Protein AF-A0A496NE53-F1 (afdb_monomer_lite)

Structure (mmCIF, N/CA/C/O backbone):
data_AF-A0A496NE53-F1
#
_entry.id   AF-A0A496NE53-F1
#
loop_
_atom_site.group_PDB
_atom_site.id
_atom_site.type_symbol
_atom_site.label_atom_id
_atom_site.label_alt_id
_atom_site.label_comp_id
_atom_site.label_asym_id
_atom_site.label_entity_id
_atom_site.label_seq_id
_atom_site.pdbx_PDB_ins_code
_atom_site.Cartn_x
_atom_site.Cartn_y
_atom_site.Cartn_z
_atom_site.occupancy
_atom_site.B_iso_or_equiv
_atom_site.auth_seq_id
_atom_site.auth_comp_id
_atom_site.auth_asym_id
_atom_site.auth_atom_id
_atom_site.pdbx_PDB_model_num
ATOM 1 N N . GLU A 1 1 ? 15.925 -16.034 -32.836 1.00 60.81 1 GLU A N 1
ATOM 2 C CA . GLU A 1 1 ? 16.338 -14.848 -32.067 1.00 60.81 1 GLU A CA 1
ATOM 3 C C . GLU A 1 1 ? 17.174 -15.295 -30.880 1.00 60.81 1 GLU A C 1
ATOM 5 O O . GLU A 1 1 ? 16.808 -16.274 -30.234 1.00 60.81 1 GLU A O 1
ATOM 10 N N . LYS A 1 2 ? 18.336 -14.677 -30.650 1.00 84.56 2 LYS A N 1
ATOM 11 C CA . LYS A 1 2 ? 19.261 -15.064 -29.568 1.00 84.56 2 LYS A CA 1
ATOM 12 C C . LYS A 1 2 ? 19.324 -13.949 -28.531 1.00 84.56 2 LYS A C 1
ATOM 14 O O . LYS A 1 2 ? 19.999 -12.960 -28.775 1.00 84.56 2 LYS A O 1
ATOM 19 N N . PHE A 1 3 ? 18.663 -14.107 -27.387 1.00 90.81 3 PHE A N 1
ATOM 20 C CA . PHE A 1 3 ? 18.744 -13.172 -26.257 1.00 90.81 3 PHE A CA 1
ATOM 21 C C . PHE A 1 3 ? 19.387 -13.849 -25.036 1.00 90.81 3 PHE A C 1
ATOM 23 O O . PHE A 1 3 ? 19.420 -15.077 -24.952 1.00 90.81 3 PHE A O 1
ATOM 30 N N . ASP A 1 4 ? 19.911 -13.050 -24.110 1.00 91.31 4 ASP A N 1
ATOM 31 C CA . ASP A 1 4 ? 20.473 -13.511 -22.838 1.00 91.31 4 ASP A CA 1
ATOM 32 C C . ASP A 1 4 ? 19.501 -13.193 -21.697 1.00 91.31 4 ASP A C 1
ATOM 34 O O . ASP A 1 4 ? 19.106 -12.040 -21.512 1.00 91.31 4 ASP A O 1
ATOM 38 N N . GLY A 1 5 ? 19.064 -14.219 -20.970 1.00 91.56 5 GLY A N 1
ATOM 39 C CA . GLY A 1 5 ? 18.059 -14.112 -19.918 1.00 91.56 5 GLY A CA 1
ATOM 40 C C . GLY A 1 5 ? 18.635 -14.462 -18.554 1.00 91.56 5 GLY A C 1
ATOM 41 O O . GLY A 1 5 ? 19.062 -15.591 -18.326 1.00 91.56 5 GLY A O 1
ATOM 42 N N . GLY A 1 6 ? 18.591 -13.509 -17.628 1.00 91.12 6 GLY A N 1
ATOM 43 C CA . GLY A 1 6 ? 18.941 -13.718 -16.231 1.00 91.12 6 GLY A CA 1
ATOM 44 C C . GLY A 1 6 ? 18.007 -14.718 -15.549 1.00 91.12 6 GLY A C 1
ATOM 45 O O . GLY A 1 6 ? 16.859 -14.927 -15.953 1.00 91.12 6 GLY A O 1
ATOM 46 N N . ALA A 1 7 ? 18.498 -15.337 -14.477 1.00 94.00 7 ALA A N 1
ATOM 47 C CA . ALA A 1 7 ? 17.748 -16.342 -13.735 1.00 94.00 7 ALA A CA 1
ATOM 48 C C . ALA A 1 7 ? 16.380 -15.802 -13.272 1.00 94.00 7 ALA A C 1
ATOM 50 O O . ALA A 1 7 ? 16.274 -14.697 -12.739 1.00 94.00 7 ALA A O 1
ATOM 51 N N . GLY A 1 8 ? 15.322 -16.587 -13.485 1.00 91.75 8 GLY A N 1
ATOM 52 C CA . GLY A 1 8 ? 13.966 -16.234 -13.054 1.00 91.75 8 GLY A CA 1
ATOM 53 C C . GLY A 1 8 ? 13.254 -15.173 -13.902 1.00 91.75 8 GLY A C 1
ATOM 54 O O . GLY A 1 8 ? 12.142 -14.782 -13.545 1.00 91.75 8 GLY A O 1
ATOM 55 N N . ALA A 1 9 ? 13.838 -14.719 -15.017 1.00 95.44 9 ALA A N 1
ATOM 56 C CA . ALA A 1 9 ? 13.152 -13.839 -15.960 1.00 95.44 9 ALA A CA 1
ATOM 57 C C . ALA A 1 9 ? 11.875 -14.495 -16.528 1.00 95.44 9 ALA A C 1
ATOM 59 O O . ALA A 1 9 ? 11.852 -15.687 -16.841 1.00 95.44 9 ALA A O 1
ATOM 60 N N . LYS A 1 10 ? 10.803 -13.710 -16.671 1.00 94.12 10 LYS A N 1
ATOM 61 C CA . LYS A 1 10 ? 9.506 -14.134 -17.219 1.00 94.12 10 LYS A CA 1
ATOM 62 C C . LYS A 1 10 ? 9.133 -13.234 -18.394 1.00 94.12 10 LYS A C 1
ATOM 64 O O . LYS A 1 10 ? 9.026 -12.021 -18.238 1.00 94.12 10 LYS A O 1
ATOM 69 N N . ILE A 1 11 ? 8.906 -13.831 -19.559 1.00 93.50 11 ILE A N 1
ATOM 70 C CA . ILE A 1 11 ? 8.445 -13.133 -20.764 1.00 93.50 11 ILE A CA 1
ATOM 71 C C . ILE A 1 11 ? 6.976 -13.497 -20.954 1.00 93.50 11 ILE A C 1
ATOM 73 O O . ILE A 1 11 ? 6.646 -14.671 -21.115 1.00 93.50 11 ILE A O 1
ATOM 77 N N . LEU A 1 12 ? 6.092 -12.506 -20.857 1.00 93.50 12 LEU A N 1
ATOM 78 C CA . LEU A 1 12 ? 4.645 -12.698 -20.859 1.00 93.50 12 LEU A CA 1
ATOM 79 C C . LEU A 1 12 ? 4.033 -12.039 -22.097 1.00 93.50 12 LEU A C 1
ATOM 81 O O . LEU A 1 12 ? 3.737 -10.847 -22.087 1.00 93.50 12 LEU A O 1
ATOM 85 N N . GLY A 1 13 ? 3.827 -12.824 -23.154 1.00 90.56 13 GLY A N 1
ATOM 86 C CA . GLY A 1 13 ? 3.164 -12.381 -24.380 1.00 90.56 13 GLY A CA 1
ATOM 87 C C . GLY A 1 13 ? 3.657 -13.118 -25.623 1.00 90.56 13 GLY A C 1
ATOM 88 O O . GLY A 1 13 ? 4.633 -13.860 -25.570 1.00 90.56 13 GLY A O 1
ATOM 89 N N . GLY A 1 14 ? 2.964 -12.910 -26.743 1.00 91.38 14 GLY A N 1
ATOM 90 C CA . GLY A 1 14 ? 3.338 -13.426 -28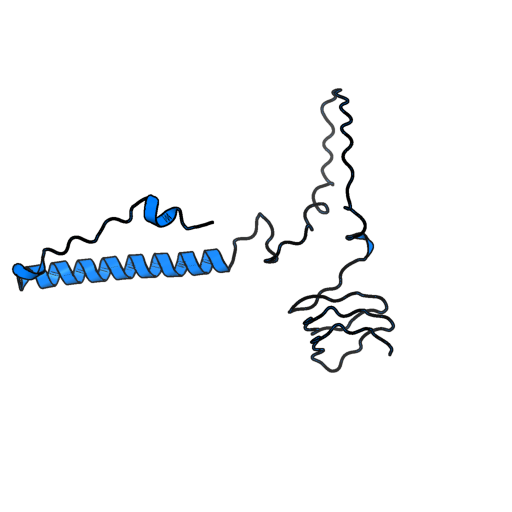.064 1.00 91.38 14 GLY A CA 1
ATOM 91 C C . GLY A 1 14 ? 4.077 -12.389 -28.908 1.00 91.38 14 GLY A C 1
ATOM 92 O O . GLY A 1 14 ? 3.718 -12.192 -30.062 1.00 91.38 14 GLY A O 1
ATOM 93 N N . PHE A 1 15 ? 5.031 -11.672 -28.314 1.00 93.06 15 PHE A N 1
ATOM 94 C CA . PHE A 1 15 ? 5.830 -10.655 -28.996 1.00 93.06 15 PHE A CA 1
ATOM 95 C C . PHE A 1 15 ? 7.295 -11.072 -29.124 1.00 93.06 15 PHE A C 1
ATOM 97 O O . PHE A 1 15 ? 7.774 -11.963 -28.422 1.00 93.06 15 PHE A O 1
ATOM 104 N N . THR A 1 16 ? 8.010 -10.376 -30.002 1.00 91.50 16 THR A N 1
ATOM 105 C CA . THR A 1 16 ? 9.420 -10.622 -30.293 1.00 91.50 16 THR A CA 1
ATOM 106 C C . THR A 1 16 ? 10.349 -10.006 -29.245 1.00 91.50 16 THR A C 1
ATOM 108 O O . THR A 1 16 ? 10.156 -8.876 -28.780 1.00 91.50 16 THR A O 1
ATOM 111 N N . VAL A 1 17 ? 11.405 -10.753 -28.909 1.00 93.81 17 VAL A N 1
ATOM 112 C CA . VAL A 1 17 ? 12.567 -10.251 -28.171 1.00 93.81 17 VAL A CA 1
ATOM 113 C C . VAL A 1 17 ? 13.726 -10.136 -29.153 1.00 93.81 17 VAL A C 1
ATOM 115 O O . VAL A 1 17 ? 14.190 -11.136 -29.693 1.00 93.81 17 VAL A O 1
ATOM 118 N N . GLY A 1 18 ? 14.180 -8.907 -29.388 1.00 93.69 18 GLY A N 1
ATOM 119 C CA . GLY A 1 18 ? 15.211 -8.614 -30.372 1.00 93.69 18 GLY A CA 1
ATOM 120 C C . GLY A 1 18 ? 16.534 -9.330 -30.105 1.00 93.69 18 GLY A C 1
ATOM 121 O O . GLY A 1 18 ? 16.893 -9.652 -28.968 1.00 93.69 18 GLY A O 1
ATOM 122 N N . ASP A 1 19 ? 17.290 -9.546 -31.179 1.00 94.44 19 ASP A N 1
ATOM 123 C CA . ASP A 1 19 ? 18.574 -10.231 -31.104 1.00 94.44 19 ASP A CA 1
ATOM 124 C C . ASP A 1 19 ? 19.557 -9.521 -30.170 1.00 94.44 19 ASP A C 1
ATOM 126 O O . ASP A 1 19 ? 19.674 -8.294 -30.131 1.00 94.44 19 ASP A O 1
ATOM 130 N N . TYR A 1 20 ? 20.282 -10.329 -29.404 1.00 92.50 20 TYR A N 1
ATOM 131 C CA . TYR A 1 20 ? 21.262 -9.924 -28.403 1.00 92.50 20 TYR A CA 1
ATOM 132 C C . TYR A 1 20 ? 20.707 -9.005 -27.307 1.00 92.50 20 TYR A C 1
ATOM 134 O O . TYR A 1 20 ? 21.481 -8.317 -26.635 1.00 92.50 20 TYR A O 1
ATOM 142 N N . ALA A 1 21 ? 19.386 -8.987 -27.104 1.00 94.00 21 ALA A N 1
ATOM 143 C CA . ALA A 1 21 ? 18.791 -8.348 -25.942 1.00 94.00 21 ALA A CA 1
ATOM 144 C C . ALA A 1 21 ? 19.228 -9.052 -24.646 1.00 94.00 21 ALA A C 1
ATOM 146 O O . ALA A 1 21 ? 19.480 -10.259 -24.625 1.00 94.00 21 ALA A O 1
ATOM 147 N N . LYS A 1 22 ? 19.306 -8.288 -23.556 1.00 94.06 22 LYS A N 1
ATOM 148 C CA . LYS A 1 22 ? 19.641 -8.770 -22.213 1.00 94.06 22 LYS A CA 1
ATOM 149 C C . LYS A 1 22 ? 18.453 -8.576 -21.289 1.00 94.06 22 LYS A C 1
ATOM 151 O O . LYS A 1 22 ? 17.967 -7.462 -21.136 1.00 94.06 22 LYS A O 1
ATOM 156 N N . ILE A 1 23 ? 17.997 -9.631 -20.639 1.00 94.69 23 ILE A N 1
ATOM 157 C CA . ILE A 1 23 ? 16.899 -9.578 -19.676 1.00 94.69 23 ILE A CA 1
ATOM 158 C C . ILE A 1 23 ? 17.481 -9.827 -18.287 1.00 94.69 23 ILE A C 1
ATOM 160 O O . ILE A 1 23 ? 18.165 -10.820 -18.072 1.00 94.69 23 ILE A O 1
ATOM 164 N N . GLY A 1 24 ? 17.247 -8.925 -17.341 1.00 95.00 24 GLY A N 1
ATOM 165 C CA . GLY A 1 24 ? 17.737 -9.058 -15.972 1.00 95.00 24 GLY A CA 1
ATOM 166 C C . GLY A 1 24 ? 17.069 -10.202 -15.211 1.00 95.00 24 GLY A C 1
ATOM 167 O O . GLY A 1 24 ? 15.964 -10.639 -15.540 1.00 95.00 24 GLY A O 1
ATOM 168 N N . SER A 1 25 ? 17.726 -10.664 -14.149 1.00 95.50 25 SER A N 1
ATOM 169 C CA . SER A 1 25 ? 17.168 -11.674 -13.247 1.00 95.50 25 SER A CA 1
ATOM 170 C C . SER A 1 25 ? 15.839 -11.207 -12.646 1.00 95.50 25 SER A C 1
ATOM 172 O O . SER A 1 25 ? 15.697 -10.042 -12.273 1.00 95.50 25 SER A O 1
ATOM 174 N N . ASN A 1 26 ? 14.863 -12.115 -12.557 1.00 93.25 26 ASN A N 1
ATOM 175 C CA . ASN A 1 26 ? 13.492 -11.844 -12.099 1.00 93.25 26 ASN A CA 1
ATOM 176 C C . ASN A 1 26 ? 12.749 -10.716 -12.847 1.00 93.25 26 ASN A C 1
ATOM 178 O O . ASN A 1 26 ? 11.719 -10.237 -12.368 1.00 93.25 26 ASN A O 1
ATOM 182 N N . ALA A 1 27 ? 13.232 -10.281 -14.016 1.00 94.75 27 ALA A N 1
ATOM 183 C CA . ALA A 1 27 ? 12.517 -9.294 -14.814 1.00 94.75 27 ALA A CA 1
ATOM 184 C C . ALA A 1 27 ? 11.234 -9.899 -15.401 1.00 94.75 27 ALA A C 1
ATOM 186 O O . ALA A 1 27 ? 11.220 -11.053 -15.831 1.00 94.75 27 ALA A O 1
ATOM 187 N N . VAL A 1 28 ? 10.164 -9.107 -15.451 1.00 96.25 28 VAL A N 1
ATOM 188 C CA . VAL A 1 28 ? 8.892 -9.488 -16.073 1.00 96.25 28 VAL A CA 1
ATOM 189 C C . VAL A 1 28 ? 8.662 -8.592 -17.282 1.00 96.25 28 VAL A C 1
ATOM 191 O O . VAL A 1 28 ? 8.365 -7.402 -17.161 1.00 96.25 28 VAL A O 1
ATOM 194 N N . VAL A 1 29 ? 8.852 -9.167 -18.465 1.00 94.75 29 VAL A N 1
ATOM 195 C CA . VAL A 1 29 ? 8.761 -8.473 -19.751 1.00 94.75 29 VAL A CA 1
ATOM 196 C C . VAL A 1 29 ? 7.345 -8.628 -20.291 1.00 94.75 29 VAL A C 1
ATOM 198 O O . VAL A 1 29 ? 6.878 -9.746 -20.498 1.00 94.75 29 VAL A O 1
ATOM 201 N N . VAL A 1 30 ? 6.672 -7.500 -20.520 1.00 94.94 30 VAL A N 1
ATOM 202 C CA . VAL A 1 30 ? 5.269 -7.429 -20.981 1.00 94.94 30 VAL A CA 1
ATOM 203 C C . VAL A 1 30 ? 5.108 -6.647 -22.292 1.00 94.94 30 VAL A C 1
ATOM 205 O O . VAL A 1 30 ? 3.990 -6.342 -22.698 1.00 94.94 30 VAL A O 1
ATOM 208 N N . LYS A 1 31 ? 6.220 -6.264 -22.934 1.00 91.88 31 LYS A N 1
ATOM 209 C CA . LYS A 1 31 ? 6.269 -5.506 -24.194 1.00 91.88 31 LYS A CA 1
ATOM 210 C C . LYS A 1 31 ? 7.453 -5.957 -25.044 1.00 91.88 31 LYS A C 1
ATOM 212 O O . LYS A 1 31 ? 8.409 -6.513 -24.504 1.00 91.88 31 LYS A O 1
ATOM 217 N N . GLU A 1 32 ? 7.388 -5.660 -26.340 1.00 93.81 32 GLU A N 1
ATOM 218 C CA . GLU A 1 32 ? 8.460 -5.957 -27.295 1.00 93.81 32 GLU A CA 1
ATOM 219 C C . GLU A 1 32 ? 9.803 -5.373 -26.844 1.00 93.81 32 GLU A C 1
ATOM 221 O O . GLU A 1 32 ? 9.865 -4.278 -26.274 1.00 93.81 32 GLU A O 1
ATOM 226 N N . VAL A 1 33 ? 10.881 -6.106 -27.119 1.00 93.62 33 VAL A N 1
ATOM 227 C CA . VAL A 1 33 ? 12.242 -5.721 -26.731 1.00 93.62 33 VAL A CA 1
ATOM 228 C C . VAL A 1 33 ? 13.057 -5.465 -27.989 1.00 93.62 33 VAL A C 1
ATOM 230 O O . VAL A 1 33 ? 13.163 -6.338 -28.846 1.00 93.62 33 VAL A O 1
ATOM 233 N N . ALA A 1 34 ? 13.652 -4.280 -28.102 1.00 92.56 34 ALA A N 1
ATOM 234 C CA . ALA A 1 34 ? 14.510 -3.950 -29.235 1.00 92.56 34 ALA A CA 1
ATOM 235 C C . ALA A 1 34 ? 15.817 -4.777 -29.221 1.00 92.56 34 ALA A C 1
ATOM 237 O O . ALA A 1 34 ? 16.297 -5.149 -28.144 1.00 92.56 34 ALA A O 1
ATOM 238 N N . PRO A 1 35 ? 16.439 -5.038 -30.387 1.00 94.00 35 PRO A N 1
ATOM 239 C CA . PRO A 1 35 ? 17.756 -5.668 -30.445 1.00 94.00 35 PRO A CA 1
ATOM 240 C C . PRO A 1 35 ? 18.787 -4.903 -29.607 1.00 94.00 35 PRO A C 1
ATOM 242 O O . PRO A 1 35 ? 18.766 -3.674 -29.560 1.00 94.00 35 PRO A O 1
ATOM 245 N N . HIS A 1 36 ? 19.690 -5.627 -28.944 1.00 92.25 36 HIS A N 1
ATOM 246 C CA . HIS A 1 36 ? 20.722 -5.081 -28.046 1.00 92.25 36 HIS A CA 1
ATOM 247 C C . HIS A 1 36 ? 20.217 -4.283 -26.823 1.00 92.25 36 HIS A C 1
ATOM 249 O O . HIS A 1 36 ? 21.033 -3.731 -26.078 1.00 92.25 36 HIS A O 1
ATOM 255 N N . ALA A 1 37 ? 18.905 -4.224 -26.575 1.00 92.19 37 ALA A N 1
ATOM 256 C CA . ALA A 1 37 ? 18.342 -3.565 -25.399 1.00 92.19 37 ALA A CA 1
ATOM 257 C C . ALA A 1 37 ? 18.597 -4.375 -24.119 1.00 92.19 37 ALA A C 1
ATOM 259 O O . ALA A 1 37 ? 18.743 -5.596 -24.160 1.00 92.19 37 ALA A O 1
ATOM 260 N N . THR A 1 38 ? 18.621 -3.704 -22.965 1.00 93.56 38 THR A N 1
ATOM 261 C CA . THR A 1 38 ? 18.665 -4.370 -21.654 1.00 93.56 38 THR A CA 1
ATOM 262 C C . THR A 1 38 ? 17.394 -4.069 -20.868 1.00 93.56 38 THR A C 1
ATOM 264 O O . THR A 1 38 ? 17.060 -2.903 -20.702 1.00 93.56 38 THR A O 1
ATOM 267 N N . MET A 1 39 ? 16.692 -5.096 -20.386 1.00 93.00 39 MET A N 1
ATOM 268 C CA . MET A 1 39 ? 15.392 -5.000 -19.712 1.00 93.00 39 MET A CA 1
ATOM 269 C C . MET A 1 39 ? 15.492 -5.463 -18.257 1.00 93.00 39 MET A C 1
ATOM 271 O O . MET A 1 39 ? 15.944 -6.577 -18.013 1.00 93.00 39 MET A O 1
ATOM 275 N N . VAL A 1 40 ? 15.029 -4.669 -17.286 1.00 93.69 40 VAL A N 1
ATOM 276 C CA . VAL A 1 40 ? 15.075 -5.028 -15.848 1.00 93.69 40 VAL A CA 1
ATOM 277 C C . VAL A 1 40 ? 13.789 -4.644 -15.099 1.00 93.69 40 VAL A C 1
ATOM 279 O O . VAL A 1 40 ? 13.147 -3.658 -15.454 1.00 93.69 40 VAL A O 1
ATOM 282 N N . GLY A 1 41 ? 13.425 -5.402 -14.051 1.00 89.75 41 GLY A N 1
ATOM 283 C CA . GLY A 1 41 ? 12.308 -5.109 -13.129 1.00 89.75 41 GLY A CA 1
ATOM 284 C C . GLY A 1 41 ? 10.987 -5.863 -13.389 1.00 89.75 41 GLY A C 1
ATOM 285 O O . GLY A 1 41 ? 10.822 -6.515 -14.416 1.00 89.75 41 GLY A O 1
ATOM 286 N N . LEU A 1 42 ? 10.030 -5.762 -12.451 1.00 82.19 42 LEU A N 1
ATOM 287 C CA . LEU A 1 42 ? 8.702 -6.426 -12.478 1.00 82.19 42 LEU A CA 1
ATOM 288 C C . LEU A 1 42 ? 7.731 -5.886 -13.550 1.00 82.19 42 LEU A C 1
ATOM 290 O O . LEU A 1 42 ? 6.715 -6.502 -13.847 1.00 82.19 42 LEU A O 1
ATOM 294 N N . ALA A 1 43 ? 8.030 -4.725 -14.122 1.00 85.31 43 ALA A N 1
ATOM 295 C CA . ALA A 1 43 ? 7.405 -4.212 -15.335 1.00 85.31 43 ALA A CA 1
ATOM 296 C C . ALA A 1 43 ? 8.551 -3.718 -16.208 1.00 85.31 43 ALA A C 1
ATOM 298 O O . ALA A 1 43 ? 8.884 -2.532 -16.176 1.00 85.31 43 ALA A O 1
ATOM 299 N N . ALA A 1 44 ? 9.235 -4.666 -16.850 1.00 87.25 44 ALA A N 1
ATOM 300 C CA . ALA A 1 44 ? 10.594 -4.453 -17.310 1.00 87.25 44 ALA A CA 1
ATOM 301 C C . ALA A 1 44 ? 10.705 -3.240 -18.244 1.00 87.25 44 ALA A C 1
ATOM 303 O O . ALA A 1 44 ? 9.889 -3.063 -19.153 1.00 87.25 44 ALA A O 1
ATOM 304 N N . ARG A 1 45 ? 11.722 -2.404 -18.014 1.00 87.62 45 ARG A N 1
ATOM 305 C CA . ARG A 1 45 ? 12.007 -1.197 -18.806 1.00 87.62 45 ARG A CA 1
ATOM 306 C C . ARG A 1 45 ? 13.394 -1.288 -19.422 1.00 87.62 45 ARG A C 1
ATOM 308 O O . ARG A 1 45 ? 14.287 -1.883 -18.817 1.00 87.62 45 ARG A O 1
ATOM 315 N N . THR A 1 46 ? 13.556 -0.684 -20.595 1.00 89.00 46 THR A N 1
ATOM 316 C CA . THR A 1 46 ? 14.853 -0.575 -21.264 1.00 89.00 46 THR A CA 1
ATOM 317 C C . THR A 1 46 ? 15.771 0.351 -20.477 1.00 89.00 46 THR A C 1
ATOM 319 O O . THR A 1 46 ? 15.362 1.459 -20.136 1.00 89.00 46 THR A O 1
ATOM 322 N N . ILE A 1 47 ? 17.005 -0.079 -20.223 1.00 85.06 47 ILE A N 1
ATOM 323 C CA . ILE A 1 47 ? 18.074 0.772 -19.693 1.00 85.06 47 ILE A CA 1
ATOM 324 C C . ILE A 1 47 ? 19.090 1.088 -20.794 1.00 85.06 47 ILE A C 1
ATOM 326 O O . ILE A 1 47 ? 19.516 0.199 -21.538 1.00 85.06 47 ILE A O 1
ATOM 330 N N . ASP A 1 48 ? 19.498 2.352 -20.885 1.00 79.38 48 ASP A N 1
ATOM 331 C CA . ASP A 1 48 ? 20.558 2.776 -21.794 1.00 79.38 48 ASP A CA 1
ATOM 332 C C . ASP A 1 48 ? 21.925 2.527 -21.156 1.00 79.38 48 ASP A C 1
ATOM 334 O O . ASP A 1 48 ? 22.236 3.023 -20.073 1.00 79.38 48 ASP A O 1
ATOM 338 N N . LYS A 1 49 ? 22.800 1.808 -21.868 1.00 62.34 49 LYS A N 1
ATOM 339 C CA . LYS A 1 49 ? 24.153 1.470 -21.393 1.00 62.34 49 LYS A CA 1
ATOM 340 C C . LYS A 1 49 ? 25.003 2.707 -21.041 1.00 62.34 49 LYS A C 1
ATOM 342 O O . LYS A 1 49 ? 25.904 2.611 -20.218 1.00 62.34 49 LYS A O 1
ATOM 347 N N . LYS A 1 50 ? 24.685 3.880 -21.608 1.00 55.09 50 LYS A N 1
ATOM 348 C CA . LYS A 1 50 ? 25.368 5.156 -21.316 1.00 55.09 50 LYS A CA 1
ATOM 349 C C . LYS A 1 50 ? 25.089 5.711 -19.914 1.00 55.09 50 LYS A C 1
ATOM 351 O O . LYS A 1 50 ? 25.826 6.583 -19.476 1.00 55.09 50 LYS A O 1
ATOM 356 N N . ALA A 1 51 ? 24.057 5.232 -19.220 1.00 52.66 51 ALA A N 1
ATOM 357 C CA . ALA A 1 51 ? 23.700 5.723 -17.889 1.00 52.66 51 ALA A CA 1
ATOM 358 C C . ALA A 1 51 ? 24.511 5.071 -16.750 1.00 52.66 51 ALA A C 1
ATOM 360 O O . ALA A 1 51 ? 24.445 5.540 -15.620 1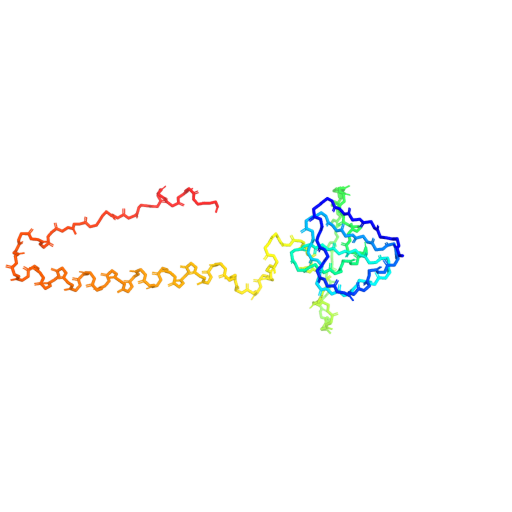.00 52.66 51 ALA A O 1
ATOM 361 N N . HIS A 1 52 ? 25.286 4.013 -17.028 1.00 44.56 52 HIS A N 1
ATOM 362 C CA . HIS A 1 52 ? 25.925 3.187 -15.992 1.00 44.56 52 HIS A CA 1
ATOM 363 C C . HIS A 1 52 ? 27.467 3.182 -15.997 1.00 44.56 52 HIS A C 1
ATOM 365 O O . HIS A 1 52 ? 28.064 2.477 -15.189 1.00 44.56 52 HIS A O 1
ATOM 371 N N . GLU A 1 53 ? 28.132 3.981 -16.840 1.00 44.44 53 GLU A N 1
ATOM 372 C CA . GLU A 1 53 ? 29.609 4.097 -16.877 1.00 44.44 53 GLU A CA 1
ATOM 373 C C . GLU A 1 53 ? 30.169 5.227 -15.986 1.00 44.44 53 GLU A C 1
ATOM 375 O O . GLU A 1 53 ? 31.215 5.806 -16.263 1.00 44.44 53 GLU A O 1
ATOM 380 N N . SER A 1 54 ? 29.509 5.584 -14.884 1.00 41.28 54 SER A N 1
ATOM 381 C CA . SER A 1 54 ? 30.072 6.565 -13.945 1.00 41.28 54 SER A CA 1
ATOM 382 C C . SER A 1 54 ? 29.751 6.200 -12.507 1.00 41.28 54 SER A C 1
ATOM 384 O O . SER A 1 54 ? 28.687 6.559 -12.008 1.00 41.28 54 SER A O 1
ATOM 386 N N . LYS A 1 55 ? 30.695 5.498 -11.867 1.00 43.28 55 LYS A N 1
ATOM 387 C CA . LYS A 1 55 ? 31.199 5.714 -10.494 1.00 43.28 55 LYS A CA 1
ATOM 388 C C . LYS A 1 55 ? 31.809 4.418 -9.954 1.00 43.28 55 LYS A C 1
ATOM 390 O O . LYS A 1 55 ? 31.140 3.624 -9.304 1.00 43.28 55 LYS A O 1
ATOM 395 N N . THR A 1 56 ? 33.098 4.251 -10.211 1.00 35.28 56 THR A N 1
ATOM 396 C CA . THR A 1 56 ? 34.016 3.595 -9.278 1.00 35.28 56 THR A CA 1
ATOM 397 C C . THR A 1 56 ? 35.100 4.622 -8.985 1.00 35.28 56 THR A C 1
ATOM 399 O O . THR A 1 56 ? 35.798 5.033 -9.906 1.00 35.28 56 THR A O 1
ATOM 402 N N . ASP A 1 57 ? 35.075 5.109 -7.748 1.00 45.72 57 ASP A N 1
ATOM 403 C CA . ASP A 1 57 ? 36.184 5.550 -6.901 1.00 45.72 57 ASP A CA 1
ATOM 404 C C . ASP A 1 57 ? 37.371 6.253 -7.577 1.00 45.72 57 ASP A C 1
ATOM 406 O O . ASP A 1 57 ? 38.166 5.626 -8.263 1.00 45.72 57 ASP A O 1
ATOM 410 N N . ASP A 1 58 ? 37.487 7.566 -7.344 1.00 43.72 58 ASP A N 1
ATOM 411 C CA . ASP A 1 58 ? 38.651 8.148 -6.661 1.00 43.72 58 ASP A CA 1
ATOM 412 C C . ASP A 1 58 ? 38.401 9.631 -6.318 1.00 43.72 58 ASP A C 1
ATOM 414 O O . ASP A 1 58 ? 37.884 10.425 -7.107 1.00 43.72 58 ASP A O 1
ATOM 418 N N . LEU A 1 59 ? 38.741 9.979 -5.078 1.00 52.25 59 LEU A N 1
ATOM 419 C CA . LEU A 1 59 ? 38.725 11.321 -4.503 1.00 52.25 59 LEU A CA 1
ATOM 420 C C . LEU A 1 59 ? 39.807 12.192 -5.161 1.00 52.25 59 LEU A C 1
ATOM 422 O O . LEU A 1 59 ? 40.987 11.928 -4.964 1.00 52.25 59 LEU A O 1
ATOM 426 N N . GLU A 1 60 ? 39.437 13.302 -5.804 1.00 39.09 60 GLU A N 1
ATOM 427 C CA . GLU A 1 60 ? 40.315 14.478 -5.880 1.00 39.09 60 GLU A CA 1
ATOM 428 C C . GLU A 1 60 ? 39.521 15.775 -5.687 1.00 39.09 60 GLU A C 1
ATOM 430 O O . GLU A 1 60 ? 38.681 16.170 -6.496 1.00 39.09 60 GLU A O 1
ATOM 435 N N . ILE A 1 61 ? 39.843 16.450 -4.585 1.00 49.50 61 ILE A N 1
ATOM 436 C CA . ILE A 1 61 ? 39.525 17.848 -4.307 1.00 49.50 61 ILE A CA 1
ATOM 437 C C . ILE A 1 61 ? 40.269 18.711 -5.330 1.00 49.50 61 ILE A C 1
ATOM 439 O O . ILE A 1 61 ? 41.498 18.690 -5.377 1.00 49.50 61 ILE A O 1
ATOM 443 N N . LYS A 1 62 ? 39.541 19.520 -6.106 1.00 48.47 62 LYS A N 1
ATOM 444 C CA . LYS A 1 62 ? 40.095 20.718 -6.753 1.00 48.47 62 LYS A CA 1
ATOM 445 C C . LYS A 1 62 ? 39.176 21.900 -6.491 1.00 48.47 62 LYS A C 1
ATOM 447 O O . LYS A 1 62 ? 38.249 22.176 -7.247 1.00 48.47 62 LYS A O 1
ATOM 452 N N . ASP A 1 63 ? 39.476 22.585 -5.394 1.00 47.94 63 ASP A N 1
ATOM 453 C CA . ASP A 1 63 ? 39.098 23.973 -5.176 1.00 47.94 63 ASP A CA 1
ATOM 454 C C . ASP A 1 63 ? 39.570 24.816 -6.359 1.00 47.94 63 ASP A C 1
ATOM 456 O O . ASP A 1 63 ? 40.749 24.773 -6.699 1.00 47.94 63 ASP A O 1
ATOM 460 N N . ASN A 1 64 ? 38.669 25.597 -6.957 1.00 50.38 64 ASN A N 1
ATOM 461 C CA . ASN A 1 64 ? 38.993 26.893 -7.555 1.00 50.38 64 ASN A CA 1
ATOM 462 C C . ASN A 1 64 ? 37.726 27.758 -7.605 1.00 50.38 64 ASN A C 1
ATOM 464 O O . ASN A 1 64 ? 36.898 27.681 -8.511 1.00 50.38 64 ASN A O 1
ATOM 468 N N . ILE A 1 65 ? 37.606 28.594 -6.580 1.00 52.25 65 ILE A N 1
ATOM 469 C CA . ILE A 1 65 ? 36.754 29.781 -6.518 1.00 52.25 65 ILE A CA 1
ATOM 470 C C . ILE A 1 65 ? 37.070 30.682 -7.725 1.00 52.25 65 ILE A C 1
ATOM 472 O O . ILE A 1 65 ? 38.246 30.950 -7.952 1.00 52.25 65 ILE A O 1
ATOM 476 N N . THR A 1 66 ? 36.056 31.181 -8.455 1.00 43.47 66 THR A N 1
ATOM 477 C CA . THR A 1 66 ? 35.898 32.603 -8.871 1.00 43.47 66 THR A CA 1
ATOM 478 C C . THR A 1 66 ? 34.629 32.817 -9.724 1.00 43.47 66 THR A C 1
ATOM 480 O O . THR A 1 66 ? 34.556 32.435 -10.885 1.00 43.47 66 THR A O 1
ATOM 483 N N . ASN A 1 67 ? 33.638 33.463 -9.102 1.00 50.16 67 ASN A N 1
ATOM 484 C CA . ASN A 1 67 ? 32.790 34.570 -9.576 1.00 50.16 67 ASN A CA 1
ATOM 485 C C . ASN A 1 67 ? 32.527 34.743 -11.091 1.00 50.16 67 ASN A C 1
ATOM 487 O O . ASN A 1 67 ? 33.397 35.230 -11.804 1.00 50.16 67 ASN A O 1
ATOM 491 N N . ASN A 1 68 ? 31.267 34.593 -11.525 1.00 49.72 68 ASN A N 1
ATOM 492 C CA . ASN A 1 68 ? 30.496 35.701 -12.120 1.00 49.72 68 ASN A CA 1
ATOM 493 C C . ASN A 1 68 ? 29.002 35.339 -12.206 1.00 49.72 68 ASN A C 1
ATOM 495 O O . ASN A 1 68 ? 28.629 34.224 -12.566 1.00 49.72 68 ASN A O 1
ATOM 499 N N . GLN A 1 69 ? 28.162 36.301 -11.850 1.00 54.62 69 GLN A N 1
ATOM 500 C CA . GLN A 1 69 ? 26.713 36.223 -11.850 1.00 54.62 69 GLN A CA 1
ATOM 501 C C . GLN A 1 69 ? 26.148 36.431 -13.268 1.00 54.62 69 GLN A C 1
ATOM 503 O O . GLN A 1 69 ? 26.703 37.170 -14.075 1.00 54.62 69 GLN A O 1
ATOM 508 N N . ASN A 1 70 ? 24.963 35.853 -13.493 1.00 50.94 70 ASN A N 1
ATOM 509 C CA . ASN A 1 70 ? 23.984 36.200 -14.533 1.00 50.94 70 ASN A CA 1
ATOM 510 C C . ASN A 1 70 ? 24.196 35.602 -15.935 1.00 50.94 70 ASN A C 1
ATOM 512 O O . ASN A 1 70 ? 24.536 36.288 -16.894 1.00 50.94 70 ASN A O 1
ATOM 516 N N . ALA A 1 71 ? 23.800 34.337 -16.085 1.00 38.97 71 ALA A N 1
ATOM 517 C CA . ALA A 1 71 ? 23.223 33.850 -17.332 1.00 38.97 71 ALA A CA 1
ATOM 518 C C . ALA A 1 71 ? 21.985 33.005 -17.006 1.00 38.97 71 ALA A C 1
ATOM 520 O O . ALA A 1 71 ? 22.086 31.884 -16.513 1.00 38.97 71 ALA A O 1
ATOM 521 N N . HIS A 1 72 ? 20.805 33.568 -17.274 1.00 46.62 72 HIS A N 1
ATOM 522 C CA . HIS A 1 72 ? 19.546 32.839 -17.388 1.00 46.62 72 HIS A CA 1
ATOM 523 C C . HIS A 1 72 ? 19.714 31.750 -18.459 1.00 46.62 72 HIS A C 1
ATOM 525 O O . HIS A 1 72 ? 19.510 31.987 -19.647 1.00 46.62 72 HIS A O 1
ATOM 531 N N . LYS A 1 73 ? 20.118 30.550 -18.043 1.00 43.19 73 LYS A N 1
ATOM 532 C CA . LYS A 1 73 ? 20.069 29.345 -18.866 1.00 43.19 73 LYS A CA 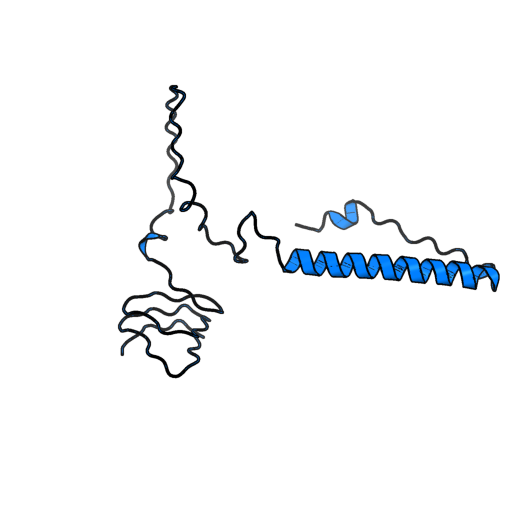1
ATOM 533 C C . LYS A 1 73 ? 19.088 28.374 -18.228 1.00 43.19 73 LYS A C 1
ATOM 535 O O . LYS A 1 73 ? 19.448 27.365 -17.632 1.00 43.19 73 LYS A O 1
ATOM 540 N N . THR A 1 74 ? 17.809 28.708 -18.382 1.00 48.59 74 THR A N 1
ATOM 541 C CA . THR A 1 74 ? 16.756 27.707 -18.572 1.00 48.59 74 THR A CA 1
ATOM 542 C C . THR A 1 74 ? 17.293 26.683 -19.577 1.00 48.59 74 THR A C 1
ATOM 544 O O . THR A 1 74 ? 17.877 27.115 -20.566 1.00 48.59 74 THR A O 1
ATOM 547 N N . LEU A 1 75 ? 17.105 25.378 -19.333 1.00 48.16 75 LEU A N 1
ATOM 548 C CA . LEU A 1 75 ? 17.590 24.223 -20.128 1.00 48.16 75 LEU A CA 1
ATOM 549 C C . LEU A 1 75 ? 18.787 23.451 -19.527 1.00 48.16 75 LEU A C 1
ATOM 551 O O . LEU A 1 75 ? 19.710 23.135 -20.260 1.00 48.16 75 LEU A O 1
ATOM 555 N N . HIS A 1 76 ? 18.781 23.088 -18.237 1.00 39.16 76 HIS A N 1
ATOM 556 C CA . HIS A 1 76 ? 19.612 21.977 -17.712 1.00 39.16 76 HIS A CA 1
ATOM 557 C C . HIS A 1 76 ? 19.016 21.352 -16.428 1.00 39.16 76 HIS A C 1
ATOM 559 O O . HI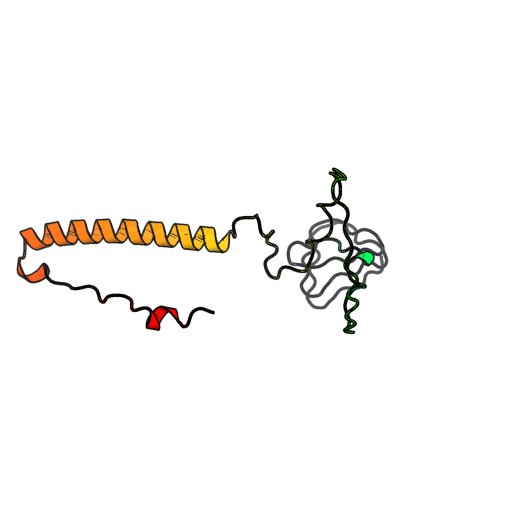S A 1 76 ? 19.717 21.114 -15.456 1.00 39.16 76 HIS A O 1
ATOM 565 N N . THR A 1 77 ? 17.713 21.057 -16.398 1.00 39.97 77 THR A N 1
ATOM 566 C CA . THR A 1 77 ? 17.085 20.308 -15.284 1.00 39.97 77 THR A CA 1
ATOM 567 C C . THR A 1 77 ? 16.177 19.216 -15.837 1.00 39.97 77 THR A C 1
ATOM 569 O O . THR A 1 77 ? 14.956 19.311 -15.778 1.00 39.97 77 THR A O 1
ATOM 572 N N . ALA A 1 78 ? 16.762 18.211 -16.483 1.00 45.94 78 ALA A N 1
ATOM 573 C CA . ALA A 1 78 ? 16.004 17.033 -16.916 1.00 45.94 78 ALA A CA 1
ATOM 574 C C . ALA A 1 78 ? 16.831 15.739 -16.944 1.00 45.94 78 ALA A C 1
ATOM 576 O O . ALA A 1 78 ? 16.356 14.741 -17.472 1.00 45.94 78 ALA A O 1
ATOM 577 N N . LYS A 1 79 ? 18.088 15.744 -16.475 1.00 45.84 79 LYS A N 1
ATOM 578 C CA . LYS A 1 79 ? 19.011 14.643 -16.797 1.00 45.84 79 LYS A CA 1
ATOM 579 C C . LYS A 1 79 ? 20.065 14.299 -15.745 1.00 45.84 79 LYS A C 1
ATOM 581 O O . LYS A 1 79 ? 21.096 13.751 -16.114 1.00 45.84 79 LYS A O 1
ATOM 586 N N . LEU A 1 80 ? 19.826 14.604 -14.466 1.00 44.25 80 LEU A N 1
ATOM 587 C CA . LEU A 1 80 ? 20.767 14.241 -13.396 1.00 44.25 80 LEU A CA 1
ATOM 588 C C . LEU A 1 80 ? 20.139 13.614 -12.136 1.00 44.25 80 LEU A C 1
ATOM 590 O O . LEU A 1 80 ? 20.849 13.458 -11.151 1.00 44.25 80 LEU A O 1
ATOM 594 N N . ASP A 1 81 ? 18.870 13.191 -12.186 1.00 47.00 81 ASP A N 1
ATOM 595 C CA . ASP A 1 81 ? 18.179 12.559 -11.043 1.00 47.00 81 ASP A CA 1
ATOM 596 C C . ASP A 1 81 ? 17.743 11.104 -11.325 1.00 47.00 81 ASP A C 1
ATOM 598 O O . ASP A 1 81 ? 16.871 10.570 -10.649 1.00 47.00 81 ASP A O 1
ATOM 602 N N . GLU A 1 82 ? 18.343 10.423 -12.309 1.00 51.53 82 GLU A N 1
ATOM 603 C CA . GLU A 1 82 ? 18.144 8.975 -12.519 1.00 51.53 82 GLU A CA 1
ATOM 604 C C . GLU A 1 82 ? 19.210 8.147 -11.779 1.00 51.53 82 GLU A C 1
ATOM 606 O O . GLU A 1 82 ? 19.806 7.219 -12.321 1.00 51.53 82 GLU A O 1
ATOM 611 N N . HIS A 1 83 ? 19.484 8.475 -10.514 1.00 51.09 83 HIS A N 1
ATOM 612 C CA . HIS A 1 83 ? 20.133 7.509 -9.632 1.00 51.09 83 HIS A CA 1
ATOM 613 C C . HIS A 1 83 ? 19.078 6.507 -9.152 1.00 51.09 83 HIS A C 1
ATOM 615 O O . HIS A 1 83 ? 18.017 6.893 -8.667 1.00 51.09 83 HIS A O 1
ATOM 621 N N . PHE A 1 84 ? 19.388 5.221 -9.326 1.00 53.06 84 PHE A N 1
ATOM 622 C CA . PHE A 1 84 ? 18.619 4.056 -8.894 1.00 53.06 84 PHE A CA 1
ATOM 623 C C . PHE A 1 84 ? 17.936 4.286 -7.541 1.00 53.06 84 PHE A C 1
ATOM 625 O O . PHE A 1 84 ? 18.569 4.218 -6.489 1.00 53.06 84 PHE A O 1
ATOM 632 N N . ASN A 1 85 ? 16.633 4.564 -7.576 1.00 58.53 85 ASN A N 1
ATOM 633 C CA . ASN A 1 85 ? 15.837 4.671 -6.369 1.00 58.53 85 ASN A CA 1
ATOM 634 C C . ASN A 1 85 ? 15.209 3.301 -6.119 1.00 58.53 85 ASN A C 1
ATOM 636 O O . ASN A 1 85 ? 14.435 2.824 -6.951 1.00 58.53 85 ASN A O 1
ATOM 640 N N . ALA A 1 86 ? 15.544 2.659 -4.999 1.00 49.53 86 ALA A N 1
ATOM 641 C CA . ALA A 1 86 ? 15.132 1.283 -4.694 1.00 49.53 86 ALA A CA 1
ATOM 642 C C . ALA A 1 86 ? 13.600 1.074 -4.728 1.00 49.53 86 ALA A C 1
ATOM 644 O O . ALA A 1 86 ? 13.132 -0.051 -4.882 1.00 49.53 86 ALA A O 1
ATOM 645 N N . TYR A 1 87 ? 12.830 2.168 -4.666 1.00 57.47 87 TYR A N 1
ATOM 646 C CA . TYR A 1 87 ? 11.367 2.186 -4.732 1.00 57.47 87 TYR A CA 1
ATOM 647 C C . TYR A 1 87 ? 10.793 2.977 -5.924 1.00 57.47 87 TYR A C 1
ATOM 649 O O . TYR A 1 87 ? 9.589 3.205 -5.986 1.00 57.47 87 TYR A O 1
ATOM 657 N N . GLY A 1 88 ? 11.622 3.389 -6.893 1.00 54.00 88 GLY A N 1
ATOM 658 C CA . GLY A 1 88 ? 11.165 4.022 -8.140 1.00 54.00 88 GLY A CA 1
ATOM 659 C C . GLY A 1 88 ? 10.456 5.373 -7.973 1.00 54.00 88 GLY A C 1
ATOM 660 O O . GLY A 1 88 ? 9.658 5.750 -8.831 1.00 54.00 88 GLY A O 1
ATOM 661 N N . LEU A 1 89 ? 10.711 6.091 -6.877 1.00 54.81 89 LEU A N 1
ATOM 662 C CA . LEU A 1 89 ? 10.063 7.369 -6.582 1.00 54.81 89 LEU A CA 1
ATOM 663 C C . LEU A 1 89 ? 10.901 8.540 -7.109 1.00 54.81 89 LEU A C 1
ATOM 665 O O . LEU A 1 89 ? 12.117 8.565 -6.952 1.00 54.81 89 LEU A O 1
ATOM 669 N N . ASN A 1 90 ? 10.260 9.543 -7.702 1.00 58.28 90 ASN A N 1
ATOM 670 C CA . ASN A 1 90 ? 10.876 10.861 -7.844 1.00 58.28 90 ASN A CA 1
ATOM 671 C C . ASN A 1 90 ? 10.846 11.558 -6.470 1.00 58.28 90 ASN A C 1
ATOM 673 O O . ASN A 1 90 ? 9.853 11.409 -5.756 1.00 58.28 90 ASN A O 1
ATOM 677 N N . PRO A 1 91 ? 11.839 12.388 -6.102 1.00 57.03 91 PRO A N 1
ATOM 678 C CA . PRO A 1 91 ? 11.828 13.136 -4.835 1.00 57.03 91 PRO A CA 1
ATOM 679 C C . PRO A 1 91 ? 10.619 14.084 -4.680 1.00 57.03 91 PRO A C 1
ATOM 681 O O . PRO A 1 91 ? 10.317 14.524 -3.578 1.00 57.03 91 PRO A O 1
ATOM 684 N N . ASN A 1 92 ? 9.891 14.358 -5.771 1.00 59.50 92 ASN A N 1
ATOM 685 C CA . ASN A 1 92 ? 8.642 15.129 -5.790 1.00 59.50 92 ASN A CA 1
ATOM 686 C C . ASN A 1 92 ? 7.362 14.282 -5.966 1.00 59.50 92 ASN A C 1
ATOM 688 O O . ASN A 1 92 ? 6.264 14.839 -5.984 1.00 59.50 92 ASN A O 1
ATOM 692 N N . SER A 1 93 ? 7.453 12.957 -6.131 1.00 62.47 93 SER A N 1
ATOM 693 C CA . SER A 1 93 ? 6.268 12.091 -6.223 1.00 62.47 93 SER A CA 1
ATOM 694 C C . SER A 1 93 ? 5.897 11.555 -4.843 1.00 62.47 93 SER A C 1
ATOM 696 O O . SER A 1 93 ? 6.731 10.936 -4.188 1.00 62.47 93 SER A O 1
ATOM 698 N N . LYS A 1 94 ? 4.646 11.768 -4.412 1.00 66.88 94 LYS A N 1
ATOM 699 C CA . LYS A 1 94 ? 4.110 11.206 -3.163 1.00 66.88 94 LYS A CA 1
ATOM 700 C C . LYS A 1 94 ? 4.263 9.686 -3.177 1.00 66.88 94 LYS A C 1
ATOM 702 O O . LYS A 1 94 ? 3.754 9.034 -4.087 1.00 66.88 94 LYS A O 1
ATOM 707 N N . ASP A 1 95 ? 4.945 9.148 -2.174 1.00 78.69 95 ASP A N 1
ATOM 708 C CA . ASP A 1 95 ? 5.105 7.709 -2.007 1.00 78.69 95 ASP A CA 1
ATOM 709 C C . ASP A 1 95 ? 3.717 7.040 -1.862 1.00 78.69 95 ASP A C 1
ATOM 711 O O . ASP A 1 95 ? 2.951 7.397 -0.953 1.00 78.69 95 ASP A O 1
ATOM 715 N N . PRO A 1 96 ? 3.343 6.097 -2.750 1.00 78.25 96 PRO A N 1
ATOM 716 C CA . PRO A 1 96 ? 2.075 5.380 -2.643 1.00 78.25 96 PRO A CA 1
ATOM 717 C C . PRO A 1 96 ? 1.968 4.562 -1.346 1.00 78.25 96 PRO A C 1
ATOM 719 O O . PRO A 1 96 ? 0.860 4.390 -0.828 1.00 78.25 96 PRO A O 1
ATOM 722 N N . VAL A 1 97 ? 3.089 4.104 -0.778 1.00 85.12 97 VAL A N 1
ATOM 723 C CA . VAL A 1 97 ? 3.111 3.392 0.507 1.00 85.12 97 VAL A CA 1
ATOM 724 C C . VAL A 1 97 ? 2.829 4.364 1.651 1.00 85.12 97 VAL A C 1
ATOM 726 O O . VAL A 1 97 ? 1.868 4.148 2.391 1.00 85.12 97 VAL A O 1
ATOM 729 N N . ALA A 1 98 ? 3.556 5.482 1.748 1.00 81.88 98 ALA A N 1
ATOM 730 C CA . ALA A 1 98 ? 3.272 6.531 2.734 1.00 81.88 98 ALA A CA 1
ATOM 731 C C . ALA A 1 98 ? 1.829 7.060 2.644 1.00 81.88 98 ALA A C 1
ATOM 733 O O . ALA A 1 98 ? 1.187 7.319 3.664 1.00 81.88 98 ALA A O 1
ATOM 734 N N . THR A 1 99 ? 1.282 7.170 1.429 1.00 84.50 99 THR A N 1
ATOM 735 C CA . THR A 1 99 ? -0.121 7.561 1.210 1.00 84.50 99 THR A CA 1
ATOM 736 C C . THR A 1 99 ? -1.083 6.540 1.820 1.00 84.50 99 THR A C 1
ATOM 738 O O . THR A 1 99 ? -2.046 6.915 2.488 1.00 84.50 99 THR A O 1
ATOM 741 N N . SER A 1 100 ? -0.804 5.249 1.638 1.00 87.19 100 SER A N 1
ATOM 742 C CA . SER A 1 100 ? -1.611 4.161 2.196 1.00 87.19 100 SER A CA 1
ATOM 743 C C . SER A 1 100 ? -1.534 4.125 3.725 1.00 87.19 100 SER A C 1
ATOM 745 O O . SER A 1 100 ? -2.565 4.028 4.385 1.00 87.19 100 SER A O 1
ATOM 747 N N . ILE A 1 101 ? -0.335 4.282 4.297 1.00 89.56 101 ILE A N 1
ATOM 748 C CA . ILE A 1 101 ? -0.127 4.363 5.753 1.00 89.56 101 ILE A CA 1
ATOM 749 C C . ILE A 1 101 ? -0.885 5.559 6.336 1.00 89.56 101 ILE A C 1
ATOM 751 O O . ILE A 1 101 ? -1.569 5.424 7.347 1.00 89.56 101 ILE A O 1
ATOM 755 N N . THR A 1 102 ? -0.832 6.712 5.666 1.00 87.75 102 THR A N 1
ATOM 756 C CA . THR A 1 102 ? -1.569 7.913 6.085 1.00 87.75 102 THR A CA 1
ATOM 757 C C . THR A 1 102 ? -3.077 7.665 6.086 1.00 87.75 102 THR A C 1
ATOM 759 O O . THR A 1 102 ? -3.750 7.972 7.066 1.00 87.75 102 THR A O 1
ATOM 762 N N . ALA A 1 103 ? -3.614 7.058 5.022 1.00 90.62 103 ALA A N 1
ATOM 763 C CA . ALA A 1 103 ? -5.035 6.730 4.930 1.00 90.62 103 ALA A CA 1
ATOM 764 C C . ALA A 1 103 ? -5.483 5.759 6.038 1.00 90.62 103 ALA A C 1
ATOM 766 O O . ALA A 1 103 ? -6.551 5.945 6.627 1.00 90.62 103 ALA A O 1
ATOM 767 N N . LEU A 1 104 ? -4.656 4.757 6.357 1.00 94.19 104 LEU A N 1
ATOM 768 C CA . LEU A 1 104 ? -4.894 3.842 7.474 1.00 94.19 104 LEU A CA 1
ATOM 769 C C . LEU A 1 104 ? -4.898 4.583 8.816 1.00 94.19 104 LEU A C 1
ATOM 771 O O . LEU A 1 104 ? -5.825 4.403 9.602 1.00 94.19 104 LEU A O 1
ATOM 775 N N . LEU A 1 105 ? -3.915 5.454 9.061 1.00 92.94 105 LEU A N 1
ATOM 776 C CA . LEU A 1 105 ? -3.816 6.216 10.307 1.00 92.94 105 LEU A CA 1
ATOM 777 C C . LEU A 1 105 ? -5.023 7.143 10.504 1.00 92.94 105 LEU A C 1
ATOM 779 O O . LEU A 1 105 ? -5.613 7.163 11.581 1.00 92.94 105 LEU A O 1
ATOM 783 N N . THR A 1 106 ? -5.447 7.848 9.452 1.00 91.56 106 THR A N 1
ATOM 784 C CA . THR A 1 106 ? -6.662 8.676 9.481 1.00 91.56 106 THR A CA 1
ATOM 785 C C . THR A 1 106 ? -7.905 7.842 9.790 1.00 91.56 106 THR A C 1
ATOM 787 O O . THR A 1 106 ? -8.774 8.277 10.544 1.00 91.56 106 THR A O 1
ATOM 790 N N . HIS A 1 107 ? -8.001 6.630 9.236 1.00 96.25 107 HIS A N 1
ATOM 791 C CA . HIS A 1 107 ? -9.118 5.742 9.535 1.00 96.25 107 HIS A CA 1
ATOM 792 C C . HIS A 1 107 ? -9.118 5.290 11.001 1.00 96.25 107 HIS A C 1
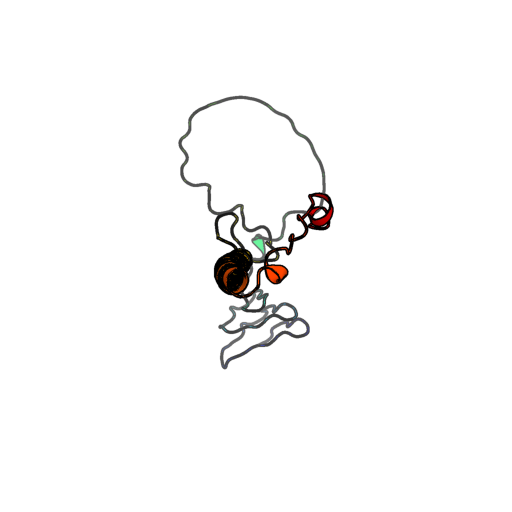ATOM 794 O O . HIS A 1 107 ? -10.170 5.317 11.635 1.00 96.25 107 HIS A O 1
ATOM 800 N N . ILE A 1 108 ? -7.954 4.924 11.547 1.00 93.81 108 ILE A N 1
ATOM 801 C CA . ILE A 1 108 ? -7.796 4.526 12.954 1.00 93.81 108 ILE A CA 1
ATOM 802 C C . ILE A 1 108 ? -8.191 5.677 13.884 1.00 93.81 108 ILE A C 1
ATOM 804 O O . ILE A 1 108 ? -8.948 5.461 14.824 1.00 93.81 108 ILE A O 1
ATOM 808 N N . GLN A 1 109 ? -7.766 6.908 13.587 1.00 90.00 109 GLN A N 1
ATOM 809 C CA . GLN A 1 109 ? -8.157 8.093 14.361 1.00 90.00 109 GLN A CA 1
ATOM 810 C C . GLN A 1 109 ? -9.680 8.293 14.366 1.00 90.00 109 GLN A C 1
ATOM 812 O O . GLN A 1 109 ? -10.286 8.454 15.421 1.00 90.00 109 GLN A O 1
ATOM 817 N N . ALA A 1 110 ? -10.325 8.191 13.201 1.00 91.94 110 ALA A N 1
ATOM 818 C CA . ALA A 1 110 ? -11.779 8.299 13.107 1.00 91.94 110 ALA A CA 1
ATOM 819 C C . ALA A 1 110 ? -12.519 7.151 13.826 1.00 91.94 110 ALA A C 1
ATOM 821 O O . ALA A 1 110 ? -13.645 7.331 14.298 1.00 91.94 110 ALA A O 1
ATOM 822 N N . GLN A 1 111 ? -11.924 5.956 13.888 1.00 95.00 111 GLN A N 1
ATOM 823 C CA . GLN A 1 111 ? -12.453 4.846 14.681 1.00 95.00 111 GLN A CA 1
ATOM 824 C C . GLN A 1 111 ? -12.307 5.107 16.184 1.00 95.00 111 GLN A C 1
ATOM 826 O O . GLN A 1 111 ? -13.255 4.838 16.922 1.00 95.00 111 GLN A O 1
ATOM 831 N N . ASP A 1 112 ? -11.185 5.675 16.627 1.00 91.25 112 ASP A N 1
ATOM 832 C CA . ASP A 1 112 ? -10.958 6.022 18.031 1.00 91.25 112 ASP A CA 1
ATOM 833 C C . ASP A 1 112 ? -11.984 7.048 18.528 1.00 91.25 112 ASP A C 1
ATOM 835 O O . ASP A 1 112 ? -12.620 6.838 19.559 1.00 91.25 112 ASP A O 1
ATOM 839 N N . ASP A 1 113 ? -12.292 8.074 17.728 1.00 90.25 113 ASP A N 1
ATOM 840 C CA . ASP A 1 113 ? -13.347 9.046 18.046 1.00 90.25 113 ASP A CA 1
ATOM 841 C C . ASP A 1 113 ? -14.719 8.381 18.260 1.00 90.25 113 ASP A C 1
ATOM 843 O O . ASP A 1 113 ? -15.481 8.743 19.166 1.00 90.25 113 ASP A O 1
ATOM 847 N N . ARG A 1 114 ? -15.049 7.372 17.441 1.00 93.81 114 ARG A N 1
ATOM 848 C CA . ARG A 1 114 ? -16.291 6.597 17.592 1.00 93.81 114 ARG A CA 1
ATOM 849 C C . ARG A 1 114 ? -16.278 5.755 18.863 1.00 93.81 114 ARG A C 1
ATOM 851 O O . ARG A 1 114 ? -17.305 5.679 19.539 1.00 93.81 114 ARG A O 1
ATOM 858 N N . ILE A 1 115 ? -15.141 5.149 19.200 1.00 91.50 115 ILE A N 1
ATOM 859 C CA . ILE A 1 115 ? -14.964 4.379 20.436 1.00 91.50 115 ILE A CA 1
ATOM 860 C C . ILE A 1 115 ? -15.092 5.302 21.650 1.00 91.50 115 ILE A C 1
ATOM 862 O O . ILE A 1 115 ? -15.828 4.978 22.579 1.00 91.50 115 ILE A O 1
ATOM 866 N N . GLN A 1 116 ? -14.487 6.489 21.626 1.00 88.06 116 GLN A N 1
ATOM 867 C CA . GLN A 1 116 ? -14.626 7.478 22.694 1.00 88.06 116 GLN A CA 1
ATOM 868 C C . GLN A 1 116 ? -16.076 7.951 22.855 1.00 88.06 116 GLN A C 1
ATOM 870 O O . GLN A 1 116 ? -16.564 8.105 23.978 1.00 88.06 116 GLN A O 1
ATOM 875 N N . ALA A 1 117 ? -16.798 8.175 21.751 1.00 89.62 117 ALA A N 1
ATOM 876 C CA . ALA A 1 117 ? -18.219 8.514 21.796 1.00 89.62 117 ALA A CA 1
ATOM 877 C C . ALA A 1 117 ? -19.051 7.385 22.428 1.00 89.62 117 ALA A C 1
ATOM 879 O O . ALA A 1 117 ? -19.918 7.648 23.268 1.00 89.62 117 ALA A O 1
ATOM 880 N N . LEU A 1 118 ? -18.745 6.132 22.081 1.00 90.44 118 LEU A N 1
ATOM 881 C CA . LEU A 1 118 ? -19.366 4.953 22.676 1.00 90.44 118 LEU A CA 1
ATOM 882 C C . LEU A 1 118 ? -19.043 4.842 24.172 1.00 90.44 118 LEU A C 1
ATOM 884 O O . LEU A 1 118 ? -19.956 4.676 24.976 1.00 90.44 118 LEU A O 1
ATOM 888 N N . GLN A 1 119 ? -17.783 5.018 24.570 1.00 88.62 119 GLN A N 1
ATOM 889 C CA . GLN A 1 119 ? -17.361 5.006 25.971 1.00 88.62 119 GLN A CA 1
ATOM 890 C C . GLN A 1 119 ? -18.077 6.092 26.778 1.00 88.62 119 GLN A C 1
ATOM 892 O O . GLN A 1 119 ? -18.543 5.819 27.881 1.00 88.62 119 GLN A O 1
ATOM 897 N N . LYS A 1 120 ? -18.247 7.302 26.227 1.00 87.50 120 LYS A N 1
ATOM 898 C CA . LYS A 1 120 ? -19.028 8.377 26.866 1.00 87.50 120 LYS A CA 1
ATOM 899 C C . LYS A 1 120 ? -20.497 7.994 27.046 1.00 87.50 120 LYS A C 1
ATOM 901 O O . LYS A 1 120 ? -21.086 8.337 28.069 1.00 87.50 120 LYS A O 1
ATOM 906 N N . ALA A 1 121 ? -21.100 7.308 26.075 1.00 90.69 121 ALA A N 1
ATOM 907 C CA . ALA A 1 121 ? -22.477 6.833 26.185 1.00 90.69 121 ALA A CA 1
ATOM 908 C C . ALA A 1 121 ? -22.613 5.716 27.234 1.00 90.69 121 ALA A C 1
ATOM 910 O O . ALA A 1 121 ? -23.505 5.784 28.075 1.00 90.69 121 ALA A O 1
ATOM 911 N N . ILE A 1 122 ? -21.695 4.743 27.236 1.00 90.38 122 ILE A N 1
ATOM 912 C CA . ILE A 1 122 ? -21.665 3.639 28.207 1.00 90.38 122 ILE A CA 1
ATOM 913 C C . ILE A 1 122 ? -21.394 4.162 29.619 1.00 90.38 122 ILE A C 1
ATOM 915 O O . ILE A 1 122 ? -22.058 3.748 30.557 1.00 90.38 122 ILE A O 1
ATOM 919 N N . CYS A 1 123 ? -20.507 5.143 29.771 1.00 88.56 123 CYS A N 1
ATOM 920 C CA . CYS A 1 123 ? -20.203 5.790 31.047 1.00 88.56 123 CYS A CA 1
ATOM 921 C C . CYS A 1 123 ? -21.437 6.435 31.713 1.00 88.56 123 CYS A C 1
ATOM 923 O O . CYS A 1 123 ? -21.524 6.497 32.937 1.00 88.56 123 CYS A O 1
ATOM 925 N N . LYS A 1 124 ? -22.427 6.889 30.927 1.00 88.12 124 LYS A N 1
ATOM 926 C CA . LYS A 1 124 ? -23.709 7.382 31.469 1.00 88.12 124 LYS A CA 1
ATOM 927 C C . LYS A 1 124 ? -24.594 6.263 32.024 1.00 88.12 124 LYS A C 1
ATOM 929 O O . LYS A 1 124 ? -25.441 6.543 32.866 1.00 88.12 124 LYS A O 1
ATOM 934 N N . LEU A 1 125 ? -24.441 5.039 31.518 1.00 89.25 125 LEU A N 1
ATOM 935 C CA . LEU A 1 125 ? -25.194 3.857 31.945 1.00 89.25 125 LEU A CA 1
ATOM 936 C C . LEU A 1 125 ? -24.501 3.145 33.113 1.00 89.25 125 LEU A C 1
ATOM 938 O O . LEU A 1 125 ? -25.175 2.693 34.033 1.00 89.25 125 LEU A O 1
ATOM 942 N N . ASP A 1 126 ? -23.170 3.080 33.085 1.00 87.56 126 ASP A N 1
ATOM 943 C CA . ASP A 1 126 ? -22.331 2.463 34.109 1.00 87.56 126 ASP A CA 1
ATOM 944 C C . ASP A 1 126 ? -21.141 3.381 34.473 1.00 87.56 126 ASP A C 1
ATOM 946 O O . ASP A 1 126 ? -20.158 3.465 33.724 1.00 87.56 126 ASP A O 1
ATOM 950 N N . PRO A 1 127 ? -21.188 4.048 35.644 1.00 81.06 127 PRO A N 1
ATOM 951 C CA . PRO A 1 127 ? -20.117 4.924 36.123 1.00 81.06 127 PRO A CA 1
ATOM 952 C C . PRO A 1 127 ? -18.765 4.230 36.348 1.00 81.06 127 PRO A C 1
ATOM 954 O O . PRO A 1 127 ? -17.737 4.906 36.442 1.00 81.06 127 PRO A O 1
ATOM 957 N N . THR A 1 128 ? -18.733 2.899 36.460 1.00 79.31 128 THR A N 1
ATOM 958 C CA . THR A 1 128 ? -17.495 2.141 36.703 1.00 79.31 128 THR A CA 1
ATOM 959 C C . THR A 1 128 ? -16.648 1.967 35.438 1.00 79.31 128 THR A C 1
ATOM 961 O O . THR A 1 128 ? -15.432 1.808 35.531 1.00 79.31 128 THR A O 1
ATOM 964 N N . PHE A 1 129 ? -17.252 2.099 34.251 1.00 76.75 129 PHE A N 1
ATOM 965 C CA . PHE A 1 129 ? -16.594 1.914 32.952 1.00 76.75 129 PHE A CA 1
ATOM 966 C C . PHE A 1 129 ? -15.826 3.158 32.455 1.00 76.75 129 PHE A C 1
ATOM 968 O O . PHE A 1 129 ? -15.043 3.093 31.512 1.00 76.75 129 PHE A O 1
ATOM 975 N N . CYS A 1 130 ? -16.021 4.320 33.084 1.00 72.12 130 CYS A N 1
ATOM 976 C CA . CYS A 1 130 ? -15.551 5.610 32.568 1.00 72.12 130 CYS A CA 1
ATOM 977 C C . CYS A 1 130 ? -14.025 5.813 32.577 1.00 72.12 130 CYS A C 1
ATOM 979 O O . CYS A 1 130 ? -13.528 6.704 31.889 1.00 72.12 130 CYS A O 1
ATOM 981 N N . LYS A 1 131 ? -13.275 5.048 33.379 1.00 66.00 131 LYS A N 1
ATOM 982 C CA . LYS A 1 131 ? -11.848 5.289 33.637 1.00 66.00 131 LYS A CA 1
ATOM 983 C C . LYS A 1 131 ? -10.975 4.244 32.951 1.00 66.00 131 LYS A C 1
ATOM 985 O O . LYS A 1 131 ? -10.612 3.245 33.563 1.00 66.00 131 LYS A O 1
ATOM 990 N N . GLN A 1 132 ? -10.588 4.510 31.711 1.00 66.69 132 GLN A N 1
ATOM 991 C CA . GLN A 1 132 ? -9.462 3.827 31.076 1.00 66.69 132 GLN A CA 1
ATOM 992 C C . GLN A 1 132 ? -8.497 4.901 30.575 1.00 66.69 132 GLN A C 1
ATOM 994 O O . GLN A 1 132 ? -8.807 5.629 29.637 1.00 66.69 132 GLN A O 1
ATOM 999 N N . ASN A 1 133 ? -7.365 5.059 31.265 1.00 69.06 133 ASN A N 1
ATOM 1000 C CA . ASN A 1 133 ? -6.264 5.878 30.765 1.00 69.06 133 ASN A CA 1
ATOM 1001 C C . ASN A 1 133 ? -5.562 5.075 29.674 1.00 69.06 133 ASN A C 1
ATOM 1003 O O . ASN A 1 133 ? -5.054 3.987 29.950 1.00 69.06 133 ASN A O 1
ATOM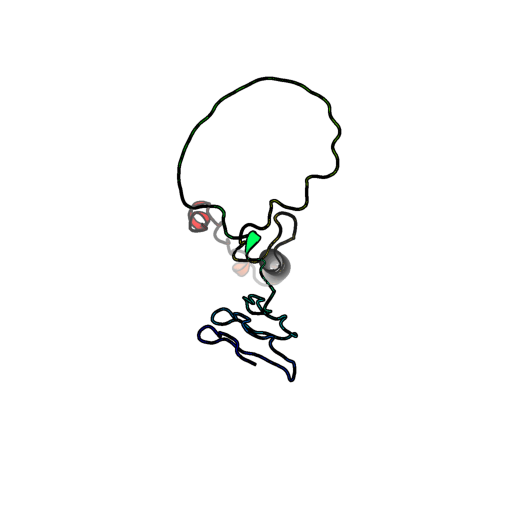 1007 N N . LEU A 1 134 ? -5.528 5.610 28.456 1.00 72.12 134 LEU A N 1
ATOM 1008 C CA . LEU A 1 134 ? -4.650 5.075 27.427 1.00 72.12 134 LEU A CA 1
ATOM 1009 C C . LEU A 1 134 ? -3.198 5.386 27.827 1.00 72.12 134 LEU A C 1
ATOM 1011 O O . LEU A 1 134 ? -2.921 6.508 28.263 1.00 72.12 134 LEU A O 1
ATOM 1015 N N . PRO A 1 135 ? -2.274 4.421 27.710 1.00 78.00 135 PRO A N 1
ATOM 1016 C CA . PRO A 1 135 ? -0.857 4.701 27.881 1.00 78.00 135 PRO A CA 1
ATOM 1017 C C . PRO A 1 135 ? -0.410 5.727 26.833 1.00 78.00 135 PRO A C 1
ATOM 1019 O O . PRO A 1 135 ? -0.774 5.638 25.660 1.00 78.00 135 PRO A O 1
ATOM 1022 N N . THR A 1 136 ? 0.359 6.724 27.265 1.00 75.31 136 THR A N 1
ATOM 1023 C CA . THR A 1 136 ? 0.973 7.705 26.368 1.00 75.31 136 THR A CA 1
ATOM 1024 C C . THR A 1 136 ? 2.122 7.049 25.617 1.00 75.31 136 THR A C 1
ATOM 1026 O O . THR A 1 136 ? 2.931 6.353 26.226 1.00 75.31 136 THR A O 1
ATOM 1029 N N . ILE A 1 137 ? 2.199 7.278 24.308 1.00 78.38 137 ILE A N 1
ATOM 1030 C CA . ILE A 1 137 ? 3.338 6.839 23.496 1.00 78.38 137 ILE A CA 1
ATOM 1031 C C . ILE A 1 137 ? 4.536 7.720 23.868 1.00 78.38 137 ILE A C 1
ATOM 1033 O O . ILE A 1 137 ? 4.432 8.947 23.775 1.00 78.38 137 ILE A O 1
ATOM 1037 N N . ASN A 1 138 ? 5.641 7.117 24.309 1.00 79.38 138 ASN A N 1
ATOM 1038 C CA . ASN A 1 138 ? 6.858 7.852 24.653 1.00 79.38 138 ASN A CA 1
ATOM 1039 C C . ASN A 1 138 ? 7.746 8.018 23.414 1.00 79.38 138 ASN A C 1
ATOM 1041 O O . ASN A 1 138 ? 7.684 7.220 22.481 1.00 79.38 138 ASN A O 1
ATOM 1045 N N . SER A 1 139 ? 8.595 9.049 23.398 1.00 73.56 139 SER A N 1
ATOM 1046 C CA . SER A 1 139 ? 9.561 9.258 22.307 1.00 73.56 139 SER A CA 1
ATOM 1047 C C . SER A 1 139 ? 10.536 8.087 22.163 1.00 73.56 139 SER A C 1
ATOM 1049 O O . SER A 1 139 ? 10.877 7.717 21.048 1.00 73.56 139 SER A O 1
ATOM 1051 N N . GLU A 1 140 ? 10.890 7.447 23.278 1.00 75.44 140 GLU A N 1
ATOM 1052 C CA . GLU A 1 140 ? 11.774 6.274 23.321 1.00 75.44 140 GLU A CA 1
ATOM 1053 C C . GLU A 1 140 ? 11.184 5.050 22.592 1.00 75.44 140 GLU A C 1
ATOM 1055 O O . GLU A 1 140 ? 11.929 4.213 22.087 1.00 75.44 140 GLU A O 1
ATOM 1060 N N . ASP A 1 141 ? 9.852 4.959 22.472 1.00 69.00 141 ASP A N 1
ATOM 1061 C CA . ASP A 1 141 ? 9.174 3.883 21.733 1.00 69.00 141 ASP A CA 1
ATOM 1062 C C . ASP A 1 141 ? 9.255 4.083 20.204 1.00 69.00 141 ASP A C 1
ATOM 1064 O O . ASP A 1 141 ? 9.014 3.151 19.432 1.00 69.00 141 ASP A O 1
ATOM 1068 N N . LEU A 1 142 ? 9.585 5.301 19.754 1.00 72.00 142 LEU A N 1
ATOM 1069 C CA . LEU A 1 142 ? 9.695 5.693 18.344 1.00 72.00 142 LEU A CA 1
ATOM 1070 C C . LEU A 1 142 ? 11.146 5.691 17.838 1.00 72.00 142 LEU A C 1
ATOM 1072 O O . LEU A 1 142 ? 11.352 5.674 16.626 1.00 72.00 142 LEU A O 1
ATOM 1076 N N . ASP A 1 143 ? 12.134 5.628 18.738 1.00 67.38 143 ASP A N 1
ATOM 1077 C CA . ASP A 1 143 ? 13.574 5.607 18.422 1.00 67.38 143 ASP A CA 1
ATOM 1078 C C . ASP A 1 143 ? 14.031 4.319 17.699 1.00 67.38 143 ASP A C 1
ATOM 1080 O O . ASP A 1 143 ? 15.159 4.226 17.221 1.00 67.38 143 ASP A O 1
ATOM 1084 N N . ILE A 1 144 ? 13.158 3.308 17.604 1.00 69.88 144 ILE A N 1
ATOM 1085 C CA . ILE A 1 144 ? 13.398 2.045 16.879 1.00 69.88 144 ILE A CA 1
ATOM 1086 C C . ILE A 1 144 ? 13.129 2.205 15.366 1.00 69.88 144 ILE A C 1
ATOM 1088 O O . ILE A 1 144 ? 13.462 1.324 14.570 1.00 69.88 144 ILE A O 1
ATOM 1092 N N . LEU A 1 145 ? 12.518 3.317 14.945 1.00 56.16 145 LEU A N 1
ATOM 1093 C CA . LEU A 1 145 ? 12.297 3.614 13.532 1.00 56.16 145 LEU A CA 1
ATOM 1094 C C . LEU A 1 145 ? 13.609 4.125 12.895 1.00 56.16 145 LEU A C 1
ATOM 1096 O O . LEU A 1 145 ? 14.259 4.985 13.487 1.00 56.16 145 LEU A O 1
ATOM 1100 N N . PRO A 1 146 ? 14.021 3.576 11.735 1.00 54.75 146 PRO A N 1
ATOM 1101 C CA . PRO A 1 146 ? 15.306 3.879 11.101 1.00 54.75 146 PRO A CA 1
ATOM 1102 C C . PRO A 1 146 ? 15.419 5.312 10.569 1.00 54.75 146 PRO A C 1
ATOM 1104 O O . PRO A 1 146 ? 14.374 5.907 10.213 1.00 54.75 146 PRO A O 1
#

Sequence (146 aa):
EKFDGGAGAKILGGFTVGDYAKIGSNAVVVKEVAPHATMVGLAARTIDKKAHESKTDDLEIKDNITNNQNAHKTLHTAKLDEHFNAYGLNPNSKDPVATSITALLTHIQAQDDRIQALQKAICKLDPTFCKQNLPTINSEDLDILP

Secondary structure (DSSP, 8-state):
---EE-TT-EE-SS--B-TT-EE-TT-EE-S-B-TT-EEETTTTEEE-GGGSS------------------------SSS--S--TT---TTSPPHHHHHHHHHHHHHHHHHHHHHHHHHHHHHH-TTTT--PPPPPPGGGTTT--

Foldseek 3Di:
DDEAEAALEAEDDDEDEADHEAEYHVDYDDDYHHHVFYWYDPHTDTDDPVVPPDDDDDDDDDDDDDDDDDDPDDPDPDPDQPDDDVQPDDPPDDDPVVVVVVVVVVVVVVVVVVVVVVQVVVCVVPVVSNDDDDDDDDPVNVVPPD

pLDDT: mean 74.95, std 19.28, range [35.28, 96.25]

Radius of gyration: 27.66 Å; chains: 1; bounding box: 66×53×69 Å